Protein AF-A0A6L6D6G2-F1 (afdb_monomer_lite)

pLDDT: mean 91.74, std 9.88, range [41.84, 98.5]

Radius of gyration: 20.8 Å; chains: 1; bounding box: 43×26×60 Å

Structure (mmCIF, N/CA/C/O backbone):
data_AF-A0A6L6D6G2-F1
#
_entry.id   AF-A0A6L6D6G2-F1
#
loop_
_atom_site.group_PDB
_atom_site.id
_atom_site.type_symbol
_atom_site.label_atom_id
_atom_site.label_alt_id
_atom_site.label_comp_id
_atom_site.label_asym_id
_atom_site.label_entity_id
_atom_site.label_seq_id
_atom_site.pdbx_PDB_ins_code
_atom_site.Cartn_x
_atom_site.Cartn_y
_atom_site.Cartn_z
_atom_site.occupancy
_atom_site.B_iso_or_equiv
_atom_site.auth_seq_id
_atom_site.auth_comp_id
_atom_site.auth_asym_id
_atom_site.auth_atom_id
_atom_site.pdbx_PDB_model_num
ATOM 1 N N . MET A 1 1 ? -19.415 -6.721 -23.217 1.00 41.84 1 MET A N 1
ATOM 2 C CA . MET A 1 1 ? -17.948 -6.535 -23.176 1.00 41.84 1 MET A CA 1
ATOM 3 C C . MET A 1 1 ? -17.494 -6.980 -21.798 1.00 41.84 1 MET A C 1
ATOM 5 O O . MET A 1 1 ? -18.012 -6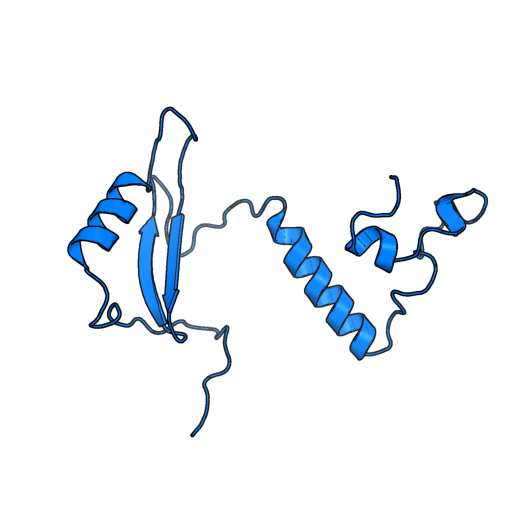.449 -20.826 1.00 41.84 1 MET A O 1
ATOM 9 N N . VAL A 1 2 ? -16.647 -8.005 -21.691 1.00 47.22 2 VAL A N 1
ATOM 10 C CA . VAL A 1 2 ? -16.097 -8.415 -20.391 1.00 47.22 2 VAL A CA 1
ATOM 11 C C . VAL A 1 2 ? -15.041 -7.378 -20.030 1.00 47.22 2 VAL A C 1
ATOM 13 O O . VAL A 1 2 ? -13.998 -7.320 -20.670 1.00 47.22 2 VAL A O 1
ATOM 16 N N . THR A 1 3 ? -15.328 -6.508 -19.066 1.00 52.53 3 THR A N 1
ATOM 17 C CA . THR A 1 3 ? -14.281 -5.704 -18.435 1.00 52.53 3 THR A CA 1
ATOM 18 C C . THR A 1 3 ? -13.440 -6.676 -17.622 1.00 52.53 3 THR A C 1
ATOM 20 O O . THR A 1 3 ? -13.933 -7.239 -16.640 1.00 52.53 3 THR A O 1
ATOM 23 N N . SER A 1 4 ? -12.209 -6.935 -18.049 1.00 62.31 4 SER A N 1
ATOM 24 C CA . SER A 1 4 ? -11.230 -7.633 -17.222 1.00 62.31 4 SER A CA 1
ATOM 25 C C . SER A 1 4 ? -11.193 -6.957 -15.847 1.00 62.31 4 SER A C 1
ATOM 27 O O . SER A 1 4 ? -11.073 -5.735 -15.747 1.00 62.31 4 SER A O 1
ATOM 29 N N . ARG A 1 5 ? -11.409 -7.737 -14.782 1.00 70.19 5 ARG A N 1
ATOM 30 C CA . ARG A 1 5 ? -11.314 -7.234 -13.409 1.00 70.19 5 ARG A CA 1
ATOM 31 C C . ARG A 1 5 ? -9.836 -7.085 -13.074 1.00 70.19 5 ARG A C 1
ATOM 33 O O . ARG A 1 5 ? -9.073 -8.024 -13.272 1.00 70.19 5 ARG A O 1
ATOM 40 N N . PHE A 1 6 ? -9.464 -5.915 -12.576 1.00 70.81 6 PHE A N 1
ATOM 41 C CA . PHE A 1 6 ? -8.118 -5.632 -12.095 1.00 70.81 6 PHE A CA 1
ATOM 42 C C . PHE A 1 6 ? -8.128 -5.501 -10.567 1.00 70.81 6 PHE A C 1
ATOM 44 O O . PHE A 1 6 ? -9.132 -5.039 -10.017 1.00 70.81 6 PHE A O 1
ATOM 51 N N . PRO A 1 7 ? -7.024 -5.854 -9.887 1.00 66.12 7 PRO A N 1
ATOM 52 C CA . PRO A 1 7 ? -5.840 -6.529 -10.432 1.00 66.12 7 PRO A CA 1
ATOM 53 C C . PRO A 1 7 ? -6.131 -7.994 -10.819 1.00 66.12 7 PRO A C 1
ATOM 55 O O . PRO A 1 7 ? -6.996 -8.637 -10.227 1.00 66.12 7 PRO A O 1
ATOM 58 N N . ALA A 1 8 ? -5.423 -8.508 -11.828 1.00 75.56 8 ALA A N 1
ATOM 59 C CA . ALA A 1 8 ? -5.483 -9.908 -12.261 1.00 75.56 8 ALA A CA 1
ATOM 60 C C . ALA A 1 8 ? -4.219 -10.667 -11.817 1.00 75.56 8 ALA A C 1
ATOM 62 O O . ALA A 1 8 ? -3.232 -10.052 -11.418 1.00 75.56 8 ALA A O 1
ATOM 63 N N . ALA A 1 9 ? -4.239 -12.003 -11.889 1.00 78.31 9 ALA A N 1
ATOM 64 C CA . ALA A 1 9 ? -3.085 -12.836 -11.524 1.00 78.31 9 ALA A CA 1
ATOM 65 C C . ALA A 1 9 ? -1.875 -12.628 -12.454 1.00 78.31 9 ALA A C 1
ATOM 67 O O . ALA A 1 9 ? -0.738 -12.856 -12.052 1.00 78.31 9 ALA A O 1
ATOM 68 N N . GLN A 1 10 ? -2.124 -12.193 -13.689 1.00 82.50 10 GLN A N 1
ATOM 69 C CA . GLN A 1 10 ? -1.112 -11.775 -14.649 1.00 82.50 10 GLN A CA 1
ATOM 70 C C . GLN A 1 10 ? -1.509 -10.419 -15.223 1.00 82.50 10 GLN A C 1
ATOM 72 O O . GLN A 1 10 ? -2.694 -10.155 -15.441 1.00 82.50 10 GLN A O 1
ATOM 77 N N . TRP A 1 11 ? -0.515 -9.578 -15.485 1.00 86.56 11 TRP A N 1
ATOM 78 C CA . TRP A 1 11 ? -0.713 -8.292 -16.139 1.00 86.56 11 TRP A CA 1
ATOM 79 C C . TRP A 1 11 ? -0.373 -8.398 -17.621 1.00 86.56 11 TRP A C 1
ATOM 81 O O . TRP A 1 11 ? 0.636 -8.990 -17.997 1.00 86.56 11 TRP A O 1
ATOM 91 N N . GLU A 1 12 ? -1.219 -7.820 -18.469 1.00 90.50 12 GLU A N 1
ATOM 92 C CA . GLU A 1 12 ? -0.905 -7.672 -19.888 1.00 90.50 12 GLU A CA 1
ATOM 93 C C . GLU A 1 12 ? 0.022 -6.474 -20.098 1.00 90.50 12 GLU A C 1
ATOM 95 O O . GLU A 1 12 ? -0.219 -5.395 -19.549 1.00 90.50 12 GLU A O 1
ATOM 100 N N . MET A 1 13 ? 1.026 -6.632 -20.960 1.00 92.19 13 MET A N 1
ATOM 101 C CA . MET A 1 13 ? 1.800 -5.500 -21.465 1.00 92.19 13 MET A CA 1
ATOM 102 C C . MET A 1 13 ? 0.992 -4.738 -22.521 1.00 92.19 13 MET A C 1
ATOM 104 O O . MET A 1 13 ? 0.226 -5.318 -23.300 1.00 92.19 13 MET A O 1
ATOM 108 N N . GLY A 1 14 ? 1.165 -3.424 -22.568 1.00 92.81 14 GLY A N 1
ATOM 109 C CA . GLY A 1 14 ? 0.546 -2.556 -23.560 1.00 92.81 14 GLY A CA 1
ATOM 110 C C . GLY A 1 14 ? 1.481 -1.430 -23.987 1.00 92.81 14 GLY A C 1
ATOM 111 O O . GLY A 1 14 ? 2.435 -1.122 -23.280 1.00 92.81 14 GLY A O 1
ATOM 112 N N . PRO A 1 15 ? 1.224 -0.800 -25.143 1.00 93.31 15 PRO A N 1
ATOM 113 C CA . PRO A 1 15 ? 1.956 0.397 -25.521 1.00 93.31 15 PRO A CA 1
ATOM 114 C C . PRO A 1 15 ? 1.556 1.572 -24.620 1.00 93.31 15 PRO A C 1
ATOM 116 O O . PRO A 1 15 ? 0.450 1.603 -24.067 1.00 93.31 15 PRO A O 1
ATOM 119 N N . LEU A 1 16 ? 2.424 2.582 -24.548 1.00 92.00 16 LEU A N 1
ATOM 120 C CA . LEU A 1 16 ? 2.027 3.909 -24.080 1.00 92.00 16 LEU A CA 1
ATOM 121 C C . LEU A 1 16 ? 0.844 4.439 -24.914 1.00 92.00 16 LEU A C 1
ATOM 123 O O . LEU A 1 16 ? 0.615 4.017 -26.052 1.00 92.00 16 LEU A O 1
ATOM 127 N N . GLY A 1 17 ? 0.061 5.351 -24.329 1.00 88.31 17 GLY A N 1
ATOM 128 C CA . GLY A 1 17 ? -1.002 6.040 -25.065 1.00 88.31 17 GLY A CA 1
ATOM 129 C C . GLY A 1 17 ? -0.422 6.788 -26.266 1.00 88.31 17 GLY A C 1
ATOM 130 O O . GLY A 1 17 ? 0.677 7.322 -26.177 1.00 88.31 17 GLY A O 1
ATOM 131 N N . GLY A 1 18 ? -1.137 6.828 -27.394 1.00 88.94 18 GLY A N 1
ATOM 132 C CA . GLY A 1 18 ? -0.643 7.502 -28.607 1.00 88.94 18 GLY A CA 1
ATOM 133 C C . GLY A 1 18 ? -0.476 9.022 -28.465 1.00 88.94 18 GLY A C 1
ATOM 134 O O . GLY A 1 18 ? 0.125 9.655 -29.322 1.00 88.94 18 GLY A O 1
ATOM 135 N N . ASP A 1 19 ? -1.021 9.595 -27.395 1.00 91.81 19 ASP A N 1
ATOM 136 C CA . ASP A 1 19 ? -0.895 10.982 -26.950 1.00 91.81 19 ASP A CA 1
ATOM 137 C C . ASP A 1 19 ? 0.257 11.206 -25.953 1.00 91.81 19 ASP A C 1
ATOM 139 O O . ASP A 1 19 ? 0.498 12.337 -25.535 1.00 91.81 19 ASP A O 1
ATOM 143 N N . VAL A 1 20 ? 0.967 10.143 -25.567 1.00 94.00 20 VAL A N 1
ATOM 144 C CA . VAL A 1 20 ? 2.090 10.186 -24.630 1.00 94.00 20 VAL A CA 1
ATOM 145 C C . VAL A 1 20 ? 3.401 10.169 -25.407 1.00 94.00 20 VAL A C 1
ATOM 147 O O . VAL A 1 20 ? 3.650 9.268 -26.207 1.00 94.00 20 VAL A O 1
ATOM 150 N N . ASP A 1 21 ? 4.265 11.142 -25.130 1.00 94.00 21 ASP A N 1
ATOM 151 C CA . ASP A 1 21 ? 5.627 11.158 -25.653 1.00 94.00 21 ASP A CA 1
ATOM 152 C C . ASP A 1 21 ? 6.464 10.065 -24.970 1.00 94.00 21 ASP A C 1
ATOM 154 O O . ASP A 1 21 ? 6.785 10.135 -23.779 1.00 94.00 21 ASP A O 1
ATOM 158 N N . ALA A 1 22 ? 6.782 9.020 -25.733 1.00 91.62 22 ALA A N 1
ATOM 159 C CA . ALA A 1 22 ? 7.520 7.873 -25.231 1.00 91.62 22 ALA A CA 1
ATOM 160 C C . ALA A 1 22 ? 8.968 8.215 -24.862 1.00 91.62 22 ALA A C 1
ATOM 162 O O . ALA A 1 22 ? 9.483 7.637 -23.906 1.00 91.62 22 ALA A O 1
ATOM 163 N N . GLU A 1 23 ? 9.609 9.145 -25.575 1.00 93.38 23 GLU A N 1
ATOM 164 C CA . GLU A 1 23 ? 10.994 9.534 -25.297 1.00 93.38 23 GLU A CA 1
ATOM 165 C C . GLU A 1 23 ? 11.074 10.276 -23.966 1.00 93.38 23 GLU A C 1
ATOM 167 O O . GLU A 1 23 ? 11.924 9.960 -23.136 1.00 93.38 23 GLU A O 1
ATOM 172 N N . VAL A 1 24 ? 10.128 11.185 -23.711 1.00 94.81 24 VAL A N 1
ATOM 173 C CA . VAL A 1 24 ? 10.041 11.902 -22.431 1.00 94.81 24 VAL A CA 1
ATOM 174 C C . VAL A 1 24 ? 9.797 10.938 -21.271 1.00 94.81 24 VAL A C 1
ATOM 176 O O . VAL A 1 24 ? 10.475 11.025 -20.247 1.00 94.81 24 VAL A O 1
ATOM 179 N N . VAL A 1 25 ? 8.860 9.994 -21.415 1.00 93.00 25 VAL A N 1
ATOM 180 C CA . VAL A 1 25 ? 8.576 9.008 -20.358 1.00 93.00 25 VAL A CA 1
ATOM 181 C C . VAL A 1 25 ? 9.787 8.120 -20.087 1.00 93.00 25 VAL A C 1
ATOM 183 O O . VAL A 1 25 ? 10.139 7.908 -18.929 1.00 93.00 25 VAL A O 1
ATOM 186 N N . GLN A 1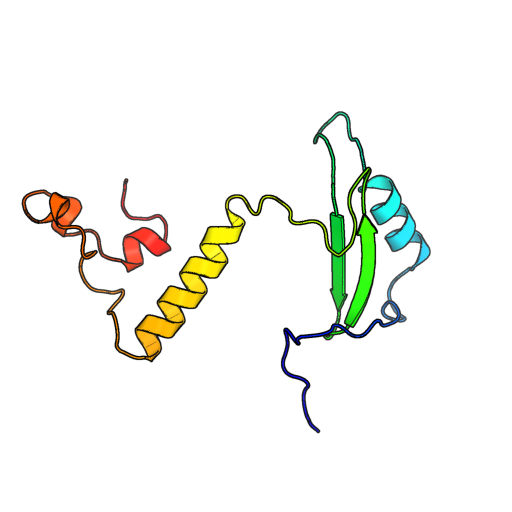 26 ? 10.442 7.613 -21.133 1.00 91.06 26 GLN A N 1
ATOM 187 C CA . GLN A 1 26 ? 11.628 6.769 -20.983 1.00 91.06 26 GLN A CA 1
ATOM 188 C C . GLN A 1 26 ? 12.789 7.532 -20.345 1.00 91.06 26 GLN A C 1
ATOM 190 O O . GLN A 1 26 ? 13.421 7.002 -19.433 1.00 91.06 26 GLN A O 1
ATOM 195 N N . ALA A 1 27 ? 13.032 8.777 -20.767 1.00 93.94 27 ALA A N 1
ATOM 196 C CA . ALA A 1 27 ? 14.054 9.632 -20.176 1.00 93.94 27 ALA A CA 1
ATOM 197 C C . ALA A 1 27 ? 13.783 9.880 -18.687 1.00 93.94 27 ALA A C 1
ATOM 199 O O . ALA A 1 27 ? 14.689 9.724 -17.875 1.00 93.94 27 ALA A O 1
ATOM 200 N N . GLN A 1 28 ? 12.535 10.176 -18.308 1.00 93.81 28 GLN A N 1
ATOM 201 C CA . GLN A 1 28 ? 12.184 10.390 -16.905 1.00 93.81 28 GLN A CA 1
ATOM 202 C C . GLN A 1 28 ? 12.327 9.115 -16.068 1.00 93.81 28 GLN A C 1
ATOM 204 O O . GLN A 1 28 ? 12.799 9.176 -14.937 1.00 93.81 28 GLN A O 1
ATOM 209 N N . ILE A 1 29 ? 11.932 7.952 -16.597 1.00 93.88 29 ILE A N 1
ATOM 210 C CA . ILE A 1 29 ? 12.113 6.670 -15.900 1.00 93.88 29 ILE A CA 1
ATOM 211 C C . ILE A 1 29 ? 13.601 6.387 -15.687 1.00 93.88 29 ILE A C 1
ATOM 213 O O . ILE A 1 29 ? 13.989 6.033 -14.575 1.00 93.88 29 ILE A O 1
ATOM 217 N N . ALA A 1 30 ? 14.424 6.578 -16.721 1.00 91.44 30 ALA A N 1
ATOM 218 C CA . ALA A 1 30 ? 15.869 6.391 -16.639 1.00 91.44 30 ALA A CA 1
ATOM 219 C C . ALA A 1 30 ? 16.519 7.347 -15.627 1.00 91.44 30 ALA A C 1
ATOM 221 O O . ALA A 1 30 ? 17.388 6.925 -14.876 1.00 91.44 30 ALA A O 1
ATOM 222 N N . ASP A 1 31 ? 16.057 8.598 -15.571 1.00 91.81 31 ASP A N 1
ATOM 223 C CA . ASP A 1 31 ? 16.501 9.597 -14.595 1.00 91.81 31 ASP A CA 1
ATOM 224 C C . ASP A 1 31 ? 16.004 9.307 -13.172 1.00 91.81 31 ASP A C 1
ATOM 226 O O . ASP A 1 31 ? 16.581 9.793 -12.219 1.00 91.81 31 ASP A O 1
ATOM 230 N N . THR A 1 32 ? 14.945 8.511 -12.988 1.00 91.81 32 THR A N 1
ATOM 231 C CA . THR A 1 32 ? 14.372 8.249 -11.654 1.00 91.81 32 THR A CA 1
ATOM 232 C C . THR A 1 32 ? 14.870 6.939 -11.042 1.00 91.81 32 THR A C 1
ATOM 234 O O . THR A 1 32 ? 14.943 6.819 -9.819 1.00 91.81 32 THR A O 1
ATOM 237 N N . ILE A 1 33 ? 15.177 5.925 -11.854 1.00 94.62 33 ILE A N 1
ATOM 238 C CA . ILE A 1 33 ? 15.557 4.590 -11.371 1.00 94.62 33 ILE A CA 1
ATOM 239 C C . ILE A 1 33 ? 17.017 4.558 -10.883 1.00 94.62 33 ILE A C 1
ATOM 241 O O . ILE A 1 33 ? 17.876 5.222 -11.454 1.00 94.62 33 ILE A O 1
ATOM 245 N N . GLY A 1 34 ? 17.321 3.769 -9.847 1.00 89.50 34 GLY A N 1
ATOM 246 C CA . GLY A 1 34 ? 18.686 3.628 -9.324 1.00 89.50 34 GLY A CA 1
ATOM 247 C C . GLY A 1 34 ? 19.048 4.632 -8.225 1.00 89.50 34 GLY A C 1
ATOM 248 O O . GLY A 1 34 ? 18.176 5.084 -7.489 1.00 89.50 34 GLY A O 1
ATOM 249 N N . GLU A 1 35 ? 20.345 4.895 -8.065 1.00 87.56 35 GLU A N 1
ATOM 250 C CA . GLU A 1 35 ? 20.918 5.719 -6.989 1.00 87.56 35 GLU A CA 1
ATOM 251 C C . GLU A 1 35 ? 20.765 7.222 -7.246 1.00 87.56 35 GLU A C 1
ATOM 253 O O . GLU A 1 35 ? 21.149 7.717 -8.305 1.00 87.56 35 GLU A O 1
ATOM 258 N N . HIS A 1 36 ? 20.283 7.951 -6.236 1.00 86.88 36 HIS A N 1
ATOM 259 C CA . HIS A 1 36 ? 20.113 9.404 -6.252 1.00 86.88 36 HIS A CA 1
ATOM 260 C C . HIS A 1 36 ? 20.675 10.038 -4.985 1.00 86.88 36 HIS A C 1
ATOM 262 O O . HIS A 1 36 ? 20.296 9.660 -3.878 1.00 86.88 36 HIS A O 1
ATOM 268 N N . GLU A 1 37 ? 21.507 11.0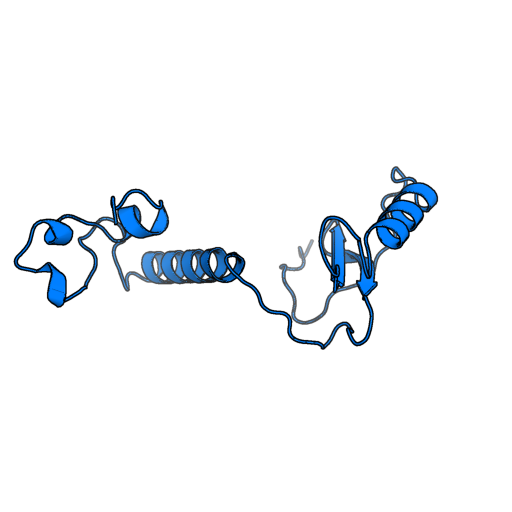76 -5.130 1.00 80.19 37 GLU A N 1
ATOM 269 C CA . GLU A 1 37 ? 22.116 11.773 -3.981 1.00 80.19 37 GLU A CA 1
ATOM 270 C C . GLU A 1 37 ? 21.074 12.343 -3.003 1.00 80.19 37 GLU A C 1
ATOM 272 O O . GLU A 1 37 ? 21.331 12.449 -1.806 1.00 80.19 37 GLU A O 1
ATOM 277 N N . ALA A 1 38 ? 19.893 12.716 -3.506 1.00 76.19 38 ALA A N 1
ATOM 278 C CA . ALA A 1 38 ? 18.845 13.357 -2.719 1.00 76.19 38 ALA A CA 1
ATOM 279 C C . ALA A 1 38 ? 17.826 12.385 -2.093 1.00 76.19 38 ALA A C 1
ATOM 281 O O . ALA A 1 38 ? 17.123 12.786 -1.164 1.00 76.19 38 ALA A O 1
ATOM 282 N N . THR A 1 39 ? 17.687 11.154 -2.604 1.00 68.12 39 THR A N 1
ATOM 283 C CA . THR A 1 39 ? 16.547 10.270 -2.274 1.00 68.12 39 THR A CA 1
ATOM 284 C C . THR A 1 39 ? 16.911 8.793 -2.074 1.00 68.12 39 THR A C 1
ATOM 286 O O . THR A 1 39 ? 16.008 7.957 -2.063 1.00 68.12 39 THR A O 1
ATOM 289 N N . ASP A 1 40 ? 18.195 8.462 -1.882 1.00 83.94 40 ASP A N 1
ATOM 290 C CA . ASP A 1 40 ? 18.715 7.083 -1.869 1.00 83.94 40 ASP A CA 1
ATOM 291 C C . ASP A 1 40 ? 18.380 6.339 -3.185 1.00 83.94 40 ASP A C 1
ATOM 293 O O . ASP A 1 40 ? 18.493 6.912 -4.267 1.00 83.94 40 ASP A O 1
ATOM 297 N N . ILE A 1 41 ? 18.015 5.051 -3.132 1.00 91.00 41 ILE A N 1
ATOM 298 C CA . ILE A 1 41 ? 17.812 4.189 -4.306 1.00 91.00 41 ILE A CA 1
ATOM 299 C C . ILE A 1 41 ? 16.328 4.022 -4.635 1.00 91.00 41 ILE A C 1
ATOM 301 O O . ILE A 1 41 ? 15.558 3.465 -3.844 1.00 91.00 41 ILE A O 1
ATOM 305 N N . THR A 1 42 ? 15.947 4.359 -5.865 1.00 93.12 42 THR A N 1
ATOM 306 C CA . THR A 1 42 ? 14.682 3.911 -6.456 1.00 93.12 42 THR A CA 1
ATOM 307 C C . THR A 1 42 ? 14.843 2.479 -6.969 1.00 93.12 42 THR A C 1
ATOM 309 O O . THR A 1 42 ? 15.503 2.236 -7.980 1.00 93.12 42 THR A O 1
ATOM 312 N N . GLN A 1 43 ? 14.222 1.519 -6.278 1.00 94.88 43 GLN A N 1
ATOM 313 C CA . GLN A 1 43 ? 14.349 0.084 -6.584 1.00 94.88 43 GLN A CA 1
ATOM 314 C C . GLN A 1 43 ? 13.454 -0.380 -7.741 1.00 94.88 43 GLN A C 1
ATOM 316 O O . GLN A 1 43 ? 13.849 -1.255 -8.504 1.00 94.88 43 GLN A O 1
ATOM 321 N N . ALA A 1 44 ? 12.255 0.188 -7.901 1.00 95.44 44 ALA A N 1
ATOM 322 C CA . ALA A 1 44 ? 11.338 -0.210 -8.967 1.00 95.44 44 ALA A CA 1
ATOM 323 C C . ALA A 1 44 ? 10.355 0.905 -9.335 1.00 95.44 44 ALA A C 1
ATOM 325 O O . ALA A 1 44 ? 9.893 1.655 -8.474 1.00 95.44 44 ALA A O 1
ATOM 326 N N . ILE A 1 45 ? 9.983 0.953 -10.612 1.00 95.50 45 ILE A N 1
ATOM 327 C CA . ILE A 1 45 ? 8.900 1.772 -11.157 1.00 95.50 45 ILE A CA 1
ATOM 328 C C . ILE A 1 45 ? 8.003 0.860 -11.990 1.00 95.50 45 ILE A C 1
ATOM 330 O O . ILE A 1 45 ? 8.489 0.116 -12.837 1.00 95.50 45 ILE A O 1
ATOM 334 N N . LEU A 1 46 ? 6.690 0.948 -11.776 1.00 94.12 46 LEU A N 1
ATOM 335 C CA . LEU A 1 46 ? 5.680 0.244 -12.562 1.00 94.12 46 LEU A CA 1
ATOM 336 C C . LEU A 1 46 ? 4.553 1.211 -12.925 1.00 94.12 46 LEU A C 1
ATOM 338 O O . LEU A 1 46 ? 3.919 1.792 -12.044 1.00 94.12 46 LEU A O 1
ATOM 342 N N . VAL A 1 47 ? 4.279 1.360 -14.219 1.00 93.44 47 VAL A N 1
ATOM 343 C CA . VAL A 1 47 ? 3.212 2.223 -14.733 1.00 93.44 47 VAL A CA 1
ATOM 344 C C . VAL A 1 47 ? 2.135 1.360 -15.373 1.00 93.44 47 VAL A C 1
ATOM 346 O O . VAL A 1 47 ? 2.365 0.689 -16.381 1.00 93.44 47 VAL A O 1
ATOM 349 N N . VAL A 1 48 ? 0.930 1.417 -14.807 1.00 92.06 48 VAL A N 1
ATOM 350 C CA . VAL A 1 48 ? -0.251 0.732 -15.339 1.00 92.06 48 VAL A CA 1
ATOM 351 C C . VAL A 1 48 ? -1.228 1.760 -15.895 1.00 92.06 48 VAL A C 1
ATOM 353 O O . VAL A 1 48 ? -1.691 2.642 -15.175 1.00 92.06 48 VAL A O 1
ATOM 356 N N . HIS A 1 49 ? -1.607 1.612 -17.161 1.00 90.44 49 HIS A N 1
ATOM 357 C CA . HIS A 1 49 ? -2.608 2.453 -17.806 1.00 90.44 49 HIS A CA 1
ATOM 358 C C . HIS A 1 49 ? -3.675 1.589 -18.480 1.00 90.44 49 HIS A C 1
ATOM 360 O O . HIS A 1 49 ? -3.376 0.685 -19.257 1.00 90.44 49 HIS A O 1
ATOM 366 N N . ARG A 1 50 ? -4.950 1.851 -18.152 1.00 88.88 50 ARG A N 1
ATOM 367 C CA . ARG A 1 50 ? -6.115 1.089 -18.652 1.00 88.88 50 ARG A CA 1
ATOM 368 C C . ARG A 1 50 ? -5.966 -0.430 -18.477 1.00 88.88 50 ARG A C 1
ATOM 370 O O . ARG A 1 50 ? -6.372 -1.205 -19.338 1.00 88.88 50 ARG A O 1
ATOM 377 N N . GLY A 1 51 ? -5.388 -0.838 -17.347 1.00 89.25 51 GLY A N 1
ATOM 378 C CA . GLY A 1 51 ? -5.220 -2.245 -16.992 1.00 89.25 51 GLY A CA 1
ATOM 379 C C . GLY A 1 51 ? -4.044 -2.955 -17.663 1.00 89.25 51 GLY A C 1
ATOM 380 O O . GLY A 1 51 ? -3.911 -4.165 -17.515 1.00 89.25 51 GLY A O 1
ATOM 381 N N . LYS A 1 52 ? -3.191 -2.223 -18.384 1.00 90.44 52 LYS A N 1
ATOM 382 C CA . LYS A 1 52 ? -1.977 -2.764 -18.994 1.00 90.44 52 LYS A CA 1
ATOM 383 C C . LYS A 1 52 ? -0.745 -2.129 -18.386 1.00 90.44 52 LYS A C 1
ATOM 385 O O . LYS A 1 52 ? -0.752 -0.928 -18.119 1.00 90.44 52 LYS A O 1
ATOM 390 N N . VAL A 1 53 ? 0.301 -2.919 -18.195 1.00 93.19 53 VAL A N 1
ATOM 391 C CA . VAL A 1 53 ? 1.626 -2.395 -17.870 1.00 93.19 53 VAL A CA 1
ATOM 392 C C . VAL A 1 53 ? 2.175 -1.748 -19.133 1.00 93.19 53 VAL A C 1
ATOM 394 O O . VAL A 1 53 ? 2.294 -2.401 -20.169 1.00 93.19 53 VAL A O 1
ATOM 397 N N . VAL A 1 54 ? 2.437 -0.446 -19.064 1.00 94.12 54 VAL A N 1
ATOM 398 C CA . VAL A 1 54 ? 2.913 0.349 -20.209 1.00 94.12 54 VAL A CA 1
ATOM 399 C C . VAL A 1 54 ? 4.375 0.758 -20.082 1.00 94.12 54 VAL A C 1
ATOM 401 O O . VAL A 1 54 ? 4.993 1.122 -21.078 1.00 94.12 54 VAL A O 1
ATOM 404 N N . ALA A 1 55 ? 4.926 0.682 -18.870 1.00 94.31 55 ALA A N 1
ATOM 405 C CA . ALA A 1 55 ? 6.345 0.833 -18.598 1.00 94.31 55 ALA A CA 1
ATOM 406 C C . ALA A 1 55 ? 6.689 0.185 -17.252 1.00 94.31 55 ALA A C 1
ATOM 408 O O . ALA A 1 55 ? 5.903 0.260 -16.303 1.00 94.31 55 ALA A O 1
ATOM 409 N N . GLU A 1 56 ? 7.874 -0.405 -17.167 1.00 95.12 56 GLU A N 1
ATOM 410 C CA . GLU A 1 56 ? 8.472 -0.882 -15.925 1.00 95.12 56 GLU A CA 1
ATOM 411 C C . GLU A 1 56 ? 9.992 -0.713 -15.985 1.00 95.12 56 GLU A C 1
ATOM 413 O O . GLU A 1 56 ? 10.587 -0.784 -17.061 1.00 95.12 56 GLU A O 1
ATOM 418 N N . ALA A 1 57 ? 10.610 -0.445 -14.840 1.00 95.75 57 ALA A N 1
ATOM 419 C CA . ALA A 1 57 ? 12.056 -0.361 -14.694 1.00 95.75 57 ALA A CA 1
ATOM 420 C C . ALA A 1 57 ? 12.455 -0.770 -13.279 1.00 95.75 57 ALA A C 1
ATOM 422 O O . ALA A 1 57 ? 11.728 -0.502 -12.320 1.00 95.75 57 ALA A O 1
ATOM 423 N N . TYR A 1 58 ? 13.624 -1.388 -13.157 1.00 95.88 58 TYR A N 1
ATOM 424 C CA . TYR A 1 58 ? 14.137 -1.909 -11.898 1.00 95.88 58 TYR A CA 1
ATOM 425 C C . TYR A 1 58 ? 15.570 -1.426 -11.685 1.00 95.88 58 TYR A C 1
ATOM 427 O O . TYR A 1 58 ? 16.348 -1.330 -12.635 1.00 95.88 58 TYR A O 1
ATOM 435 N N . GLY A 1 59 ? 15.881 -1.066 -10.444 1.00 93.81 59 GLY A N 1
ATOM 436 C CA . GLY A 1 59 ? 17.208 -0.641 -10.023 1.00 93.81 59 GLY A CA 1
ATOM 437 C C . GLY A 1 59 ? 18.154 -1.829 -9.815 1.00 93.81 59 GLY A C 1
ATOM 438 O O . GLY A 1 59 ? 17.800 -2.973 -10.115 1.00 93.81 59 GLY A O 1
ATOM 439 N N . PRO A 1 60 ? 19.361 -1.574 -9.282 1.00 91.25 60 PRO A N 1
ATOM 440 C CA . PRO A 1 60 ? 20.327 -2.623 -8.972 1.00 91.25 60 PRO A CA 1
ATOM 441 C C . PRO A 1 60 ? 19.719 -3.737 -8.109 1.00 91.25 60 PRO A C 1
ATOM 443 O O . PRO A 1 60 ? 18.937 -3.469 -7.195 1.00 91.25 60 PRO A O 1
ATOM 446 N N . ASP A 1 61 ? 20.071 -4.984 -8.428 1.00 91.56 61 ASP A N 1
ATOM 447 C CA . ASP A 1 61 ? 19.669 -6.200 -7.703 1.00 91.56 61 ASP A CA 1
ATOM 448 C C . ASP A 1 61 ? 18.151 -6.379 -7.487 1.00 91.56 61 ASP A C 1
ATOM 450 O O . ASP A 1 61 ? 17.729 -7.154 -6.630 1.00 91.56 61 ASP A O 1
ATOM 454 N N . THR A 1 62 ? 17.323 -5.682 -8.271 1.00 96.00 62 THR A N 1
ATOM 455 C CA . THR A 1 62 ? 15.861 -5.735 -8.193 1.00 96.00 62 THR A CA 1
ATOM 456 C C . THR A 1 62 ? 15.285 -6.212 -9.520 1.00 96.00 62 THR A C 1
ATOM 458 O O . THR A 1 62 ? 15.709 -5.787 -10.592 1.00 96.00 62 THR A O 1
ATOM 461 N N . ASP A 1 63 ? 14.280 -7.076 -9.453 1.00 95.50 63 ASP A N 1
ATOM 462 C CA . ASP A 1 63 ? 13.484 -7.503 -10.600 1.00 95.50 63 ASP A CA 1
ATOM 463 C C . ASP A 1 63 ? 11.985 -7.551 -10.258 1.00 95.50 63 ASP A C 1
ATOM 465 O O . ASP A 1 63 ? 11.563 -7.252 -9.137 1.00 95.50 63 ASP A O 1
ATOM 469 N N . ALA A 1 64 ? 11.162 -7.961 -11.225 1.00 92.94 64 ALA A N 1
ATOM 470 C CA . ALA A 1 64 ? 9.711 -8.062 -11.071 1.00 92.94 64 ALA A CA 1
ATOM 471 C C . ALA A 1 64 ? 9.250 -9.015 -9.947 1.00 92.94 64 ALA A C 1
ATOM 473 O O . ALA A 1 64 ? 8.114 -8.909 -9.483 1.00 92.94 64 ALA A O 1
ATOM 474 N N . ALA A 1 65 ? 10.095 -9.962 -9.527 1.00 92.69 65 ALA A N 1
ATOM 475 C CA . ALA A 1 65 ? 9.791 -10.948 -8.493 1.00 92.69 65 ALA A CA 1
ATOM 476 C C . ALA A 1 65 ? 10.346 -10.556 -7.112 1.00 92.69 65 ALA A C 1
ATOM 478 O O . ALA A 1 65 ? 10.037 -11.215 -6.115 1.00 92.69 65 ALA A O 1
ATOM 479 N N . THR A 1 66 ? 11.152 -9.497 -7.040 1.00 95.62 66 THR A N 1
ATOM 480 C CA . THR A 1 66 ? 11.833 -9.075 -5.819 1.00 95.62 66 THR A CA 1
ATOM 481 C C . THR A 1 66 ? 10.839 -8.434 -4.839 1.00 95.62 66 THR A C 1
ATOM 483 O O . THR A 1 66 ? 10.201 -7.431 -5.167 1.00 95.62 66 THR A O 1
ATOM 486 N N . PRO A 1 67 ? 10.676 -8.971 -3.614 1.00 94.56 67 PRO A N 1
ATOM 487 C CA . PRO A 1 67 ? 9.813 -8.360 -2.612 1.00 94.56 67 PRO A CA 1
ATOM 488 C C . PRO A 1 67 ? 10.445 -7.076 -2.061 1.00 94.56 67 PRO A C 1
ATOM 490 O O . PRO A 1 67 ? 11.563 -7.091 -1.552 1.00 94.56 67 PRO A O 1
ATOM 493 N N . LEU A 1 68 ? 9.692 -5.976 -2.100 1.00 93.69 68 LEU A N 1
ATOM 494 C CA . LEU A 1 68 ? 10.112 -4.676 -1.573 1.00 93.69 68 LEU A CA 1
ATOM 495 C C . LEU A 1 68 ? 9.406 -4.348 -0.252 1.00 93.69 68 LEU A C 1
ATOM 497 O O . LEU A 1 68 ? 8.266 -4.756 -0.008 1.00 93.69 68 LEU A O 1
ATOM 501 N N . ILE A 1 69 ? 10.067 -3.564 0.602 1.00 92.62 69 ILE A N 1
ATOM 502 C CA . ILE A 1 69 ? 9.475 -3.082 1.856 1.00 92.62 69 ILE A CA 1
ATOM 503 C C . ILE A 1 69 ? 8.347 -2.100 1.520 1.00 92.62 69 ILE A C 1
ATOM 505 O O . ILE A 1 69 ? 8.574 -1.035 0.956 1.00 92.62 69 ILE A O 1
ATOM 509 N N . SER A 1 70 ? 7.117 -2.435 1.907 1.00 93.69 70 SER A N 1
ATOM 510 C CA . SER A 1 70 ? 5.929 -1.637 1.574 1.00 93.69 70 SER A CA 1
ATOM 511 C C . SER A 1 70 ? 5.795 -0.340 2.377 1.00 93.69 70 SER A C 1
ATOM 513 O O . SER A 1 70 ? 5.000 0.528 2.019 1.00 93.69 70 SER A O 1
ATOM 515 N N . TRP A 1 71 ? 6.488 -0.228 3.515 1.00 94.31 71 TRP A N 1
ATOM 516 C CA . TRP A 1 71 ? 6.337 0.883 4.461 1.00 94.31 71 TRP A CA 1
ATOM 517 C C . TRP A 1 71 ? 4.856 1.172 4.773 1.00 94.31 71 TRP A C 1
ATOM 519 O O . TRP A 1 71 ? 4.051 0.256 4.971 1.00 94.31 71 TRP A O 1
ATOM 529 N N . SER A 1 72 ? 4.462 2.447 4.805 1.00 95.88 72 SER A N 1
ATOM 530 C CA . SER A 1 72 ? 3.086 2.868 5.078 1.00 95.88 72 SER A CA 1
ATOM 531 C C . SER A 1 72 ? 2.069 2.441 4.020 1.00 95.88 72 SER A C 1
ATOM 5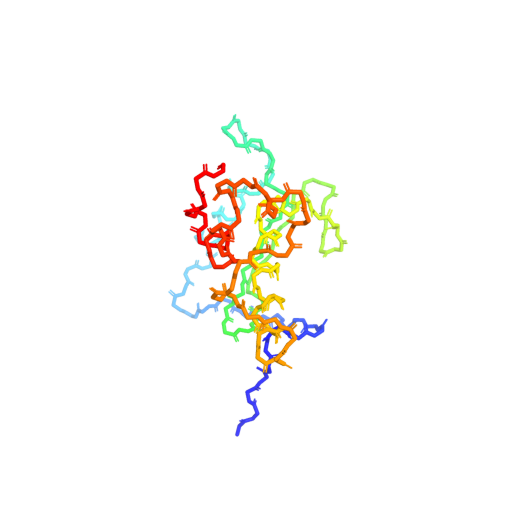33 O O . SER A 1 72 ? 0.878 2.491 4.318 1.00 95.88 72 SER A O 1
ATOM 535 N N . MET A 1 73 ? 2.486 1.954 2.847 1.00 96.06 73 MET A N 1
ATOM 536 C CA . MET A 1 73 ? 1.565 1.419 1.837 1.00 96.06 73 MET A CA 1
ATOM 537 C C . MET A 1 73 ? 0.757 0.224 2.376 1.00 96.06 73 MET A C 1
ATOM 539 O O . MET A 1 73 ? -0.399 0.036 1.997 1.00 96.06 73 MET A O 1
ATOM 543 N N . ALA A 1 74 ? 1.304 -0.515 3.353 1.00 95.88 74 ALA A N 1
ATOM 544 C CA . ALA A 1 74 ? 0.592 -1.583 4.058 1.00 95.88 74 ALA A CA 1
ATOM 545 C C . ALA A 1 74 ? -0.715 -1.107 4.723 1.00 95.88 74 ALA A C 1
ATOM 547 O O . ALA A 1 74 ? -1.671 -1.874 4.812 1.00 95.88 74 ALA A O 1
ATOM 548 N N . LYS A 1 75 ? -0.801 0.166 5.142 1.00 96.81 75 LYS A N 1
ATOM 549 C CA . LYS A 1 75 ? -2.016 0.727 5.755 1.00 96.81 75 LYS A CA 1
ATOM 550 C C . LYS A 1 75 ? -3.199 0.696 4.791 1.00 96.81 75 LYS A C 1
ATOM 552 O O . LYS A 1 75 ? -4.298 0.353 5.205 1.00 96.81 75 LYS A O 1
ATOM 557 N N . SER A 1 76 ? -2.980 1.001 3.511 1.00 97.06 76 SER A N 1
ATOM 558 C CA . SER A 1 76 ? -4.034 0.961 2.489 1.00 97.06 76 SER A CA 1
ATOM 559 C C . SER A 1 76 ? -4.593 -0.450 2.301 1.00 97.06 76 SER A C 1
ATOM 561 O O . SER A 1 76 ? -5.803 -0.618 2.174 1.00 97.06 76 SER A O 1
ATOM 563 N N . VAL A 1 77 ? -3.730 -1.471 2.351 1.00 96.25 77 VAL A N 1
ATOM 564 C CA . VAL A 1 77 ? -4.155 -2.878 2.298 1.00 96.25 77 VAL A CA 1
ATOM 565 C C . VAL A 1 77 ? -4.978 -3.235 3.538 1.00 96.25 77 VAL A C 1
ATOM 567 O O . VAL A 1 77 ? -6.069 -3.787 3.407 1.00 96.25 77 VAL A O 1
ATOM 570 N N . THR A 1 78 ? -4.521 -2.850 4.734 1.00 96.88 78 THR A N 1
ATOM 571 C CA . THR A 1 78 ? -5.286 -3.033 5.977 1.00 96.88 78 THR A CA 1
ATOM 572 C C . THR A 1 78 ? -6.645 -2.331 5.919 1.00 96.88 78 THR A C 1
ATOM 574 O O . THR A 1 78 ? -7.650 -2.936 6.283 1.00 96.88 78 THR A O 1
ATOM 577 N N . HIS A 1 79 ? -6.717 -1.097 5.409 1.00 97.88 79 HIS A N 1
ATOM 578 C CA . HIS A 1 79 ? -7.980 -0.373 5.224 1.00 97.88 79 HIS A CA 1
ATOM 579 C C . HIS A 1 79 ? -8.947 -1.116 4.302 1.00 97.88 79 HIS A C 1
ATOM 581 O O . HIS A 1 79 ? -10.125 -1.246 4.635 1.00 97.88 79 HIS A O 1
ATOM 587 N N . ALA A 1 80 ? -8.459 -1.643 3.176 1.00 97.38 80 ALA A N 1
ATOM 588 C CA . ALA A 1 80 ? -9.283 -2.427 2.262 1.00 97.38 80 ALA A CA 1
ATOM 589 C C . ALA A 1 80 ? -9.839 -3.692 2.941 1.00 97.38 80 ALA A C 1
ATOM 591 O O . ALA A 1 80 ? -11.030 -3.975 2.823 1.00 97.38 80 ALA A O 1
ATOM 592 N N . LEU A 1 81 ? -9.011 -4.411 3.707 1.00 98.00 81 LEU A N 1
ATOM 593 C CA . LEU A 1 81 ? -9.437 -5.598 4.458 1.00 98.00 81 LEU A CA 1
ATOM 594 C C . LEU A 1 81 ? -10.469 -5.267 5.545 1.00 98.00 81 LEU A C 1
ATOM 596 O O . LEU A 1 81 ? -11.439 -6.003 5.706 1.00 98.00 81 LEU A O 1
ATOM 600 N N . VAL A 1 82 ? -10.307 -4.146 6.254 1.00 98.19 82 VAL A N 1
ATOM 601 C CA . VAL A 1 82 ? -11.303 -3.666 7.227 1.00 98.19 82 VAL A CA 1
ATOM 602 C C . VAL A 1 82 ? -12.622 -3.317 6.533 1.00 98.19 82 VAL A C 1
ATOM 604 O O . VAL A 1 82 ? -13.684 -3.675 7.036 1.00 98.19 82 VAL A O 1
ATOM 607 N N . GLY A 1 83 ? -12.571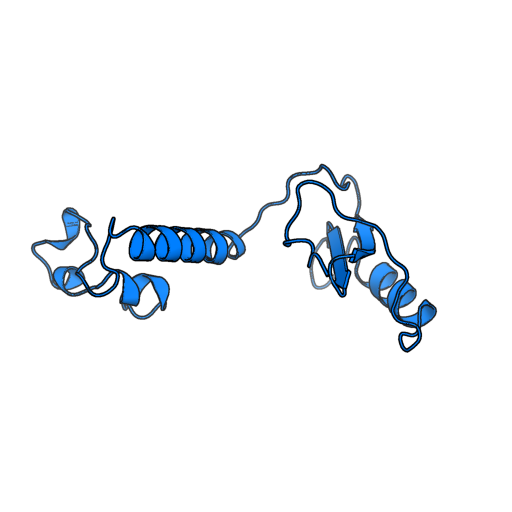 -2.681 5.359 1.00 98.00 83 GLY A N 1
ATOM 608 C CA . GLY A 1 83 ? -13.757 -2.401 4.547 1.00 98.00 83 GLY A CA 1
ATOM 609 C C . GLY A 1 83 ? -14.493 -3.671 4.109 1.00 98.00 83 GLY A C 1
ATOM 610 O O . GLY A 1 83 ? -15.716 -3.728 4.200 1.00 98.00 83 GLY A O 1
ATOM 611 N N . ILE A 1 84 ? -13.761 -4.713 3.699 1.00 98.38 84 ILE A N 1
ATOM 612 C CA . ILE A 1 84 ? -14.337 -6.032 3.388 1.00 98.38 84 ILE A CA 1
ATOM 613 C C . ILE A 1 84 ? -15.006 -6.627 4.633 1.00 98.38 84 ILE A C 1
ATOM 615 O O . ILE A 1 84 ? -16.181 -6.975 4.584 1.00 98.38 84 ILE A O 1
ATOM 619 N N . ALA A 1 85 ? -14.311 -6.655 5.773 1.00 98.31 85 ALA A N 1
ATOM 620 C CA . ALA A 1 85 ? -14.855 -7.192 7.020 1.00 98.31 85 ALA A CA 1
ATOM 621 C C . ALA A 1 85 ? -16.105 -6.434 7.518 1.00 98.31 85 ALA A C 1
ATOM 623 O O . ALA A 1 85 ? -17.020 -7.054 8.057 1.00 98.31 85 ALA A O 1
ATOM 624 N N . GLN A 1 86 ? -16.171 -5.112 7.319 1.00 98.31 86 GLN A N 1
ATOM 625 C CA . GLN A 1 86 ? -17.370 -4.303 7.569 1.00 98.31 86 GLN A CA 1
ATOM 626 C C . GLN A 1 86 ? -18.535 -4.741 6.672 1.00 98.31 86 GLN A C 1
ATOM 628 O O . GLN A 1 86 ? -19.650 -4.917 7.162 1.00 98.31 86 GLN A O 1
ATOM 633 N N . MET A 1 87 ? -18.298 -4.901 5.364 1.00 98.25 87 MET A N 1
ATOM 634 C CA . MET A 1 87 ? -19.332 -5.330 4.409 1.00 98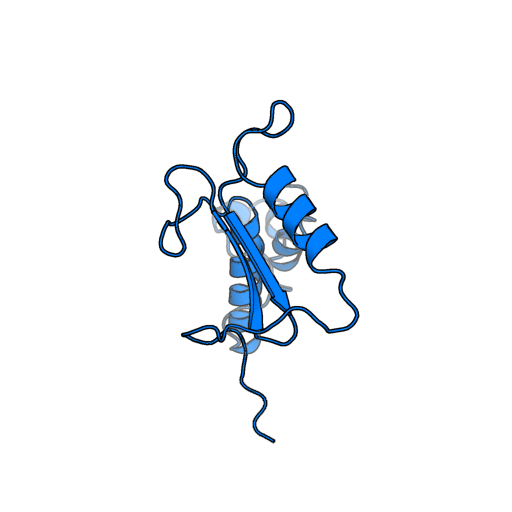.25 87 MET A CA 1
ATOM 635 C C . MET A 1 87 ? -19.844 -6.742 4.710 1.00 98.25 87 MET A C 1
ATOM 637 O O . MET A 1 87 ? -21.037 -6.997 4.567 1.00 98.25 87 MET A O 1
ATOM 641 N N . ASP A 1 88 ? -18.965 -7.618 5.193 1.00 98.50 88 ASP A N 1
ATOM 642 C CA . ASP A 1 88 ? -19.306 -8.976 5.624 1.00 98.50 88 ASP A CA 1
ATOM 643 C C . ASP A 1 88 ? -19.978 -9.017 7.015 1.00 98.50 88 ASP A C 1
ATOM 645 O O . ASP A 1 88 ? -20.353 -10.085 7.498 1.00 98.50 88 ASP A O 1
ATOM 649 N N . GLY A 1 89 ? -20.141 -7.867 7.685 1.00 97.88 89 GLY A N 1
ATOM 650 C CA . GLY A 1 89 ? -20.775 -7.762 9.003 1.00 97.88 89 GLY A CA 1
ATOM 651 C C . GLY A 1 89 ? -19.933 -8.309 10.162 1.00 97.88 89 GLY A C 1
ATOM 652 O O . GLY A 1 89 ? -20.463 -8.545 11.248 1.00 97.88 89 GLY A O 1
ATOM 653 N N . LEU A 1 90 ? -18.630 -8.517 9.951 1.00 98.06 90 LEU A N 1
ATOM 654 C CA . LEU A 1 90 ? -17.706 -9.069 10.949 1.00 98.06 90 LEU A CA 1
ATOM 655 C C . LEU A 1 90 ? -17.256 -8.027 11.981 1.00 98.06 90 LEU A C 1
ATOM 657 O O . LEU A 1 90 ? -16.861 -8.380 13.092 1.00 98.06 90 LEU A O 1
ATOM 661 N N . LEU A 1 91 ? -17.305 -6.746 11.620 1.00 97.44 91 LEU A N 1
ATOM 662 C CA . LEU A 1 91 ? -17.004 -5.622 12.500 1.00 97.44 91 LEU A CA 1
ATOM 663 C C . LEU A 1 91 ? -17.888 -4.415 12.166 1.00 97.44 91 LEU A C 1
ATOM 665 O O . LEU A 1 91 ? -18.568 -4.397 11.144 1.00 97.44 91 LEU A O 1
ATOM 669 N N . ASP A 1 92 ? -17.874 -3.420 13.054 1.00 98.12 92 ASP A N 1
ATOM 670 C CA . ASP A 1 92 ? -18.510 -2.119 12.846 1.00 98.12 92 ASP A CA 1
ATOM 671 C C . ASP A 1 92 ? -17.494 -1.013 13.144 1.00 98.12 92 ASP A C 1
ATOM 673 O O . ASP A 1 92 ? -17.138 -0.790 14.304 1.00 98.12 92 ASP A O 1
ATOM 677 N N . VAL A 1 93 ? -17.019 -0.325 12.105 1.00 98.31 93 VAL A N 1
ATOM 678 C CA . VAL A 1 93 ? -16.001 0.729 12.230 1.00 98.31 93 VAL A CA 1
ATOM 679 C C . VAL A 1 93 ? -16.445 1.895 13.118 1.00 98.31 93 VAL A C 1
ATOM 681 O O . VAL A 1 93 ? -15.600 2.581 13.692 1.00 98.31 93 VAL A O 1
ATOM 684 N N . SER A 1 94 ? -17.756 2.108 13.282 1.00 98.25 94 SER A N 1
ATOM 685 C CA . SER A 1 94 ? -18.301 3.167 14.137 1.00 98.25 94 SER A CA 1
ATOM 686 C C . SER A 1 94 ? -18.230 2.841 15.634 1.00 98.25 94 SER A C 1
ATOM 688 O O . SER A 1 94 ? -18.390 3.736 16.464 1.00 98.25 94 SER A O 1
ATOM 690 N N . LYS A 1 95 ? -17.963 1.581 16.003 1.00 98.12 95 LYS A N 1
ATOM 691 C CA . LYS A 1 95 ? -17.854 1.149 17.402 1.00 98.12 95 LYS A CA 1
ATOM 692 C C . LYS A 1 95 ? -16.451 1.391 17.969 1.00 98.12 95 LYS A C 1
ATOM 694 O O . LYS A 1 95 ? -15.485 1.469 17.203 1.00 98.12 95 LYS A O 1
ATOM 699 N N . PRO A 1 96 ? -16.319 1.478 19.310 1.00 97.31 96 PRO A N 1
ATOM 700 C CA . PRO A 1 96 ? -15.026 1.462 19.985 1.00 97.31 96 PRO A CA 1
ATOM 701 C C . PRO A 1 96 ? -14.115 0.346 19.475 1.00 97.31 96 PRO A C 1
ATOM 703 O O . PRO A 1 96 ? -14.564 -0.784 19.269 1.00 97.31 96 PRO A O 1
ATOM 706 N N . ALA A 1 97 ? -12.833 0.656 19.288 1.00 95.94 97 ALA A N 1
ATOM 707 C CA . ALA A 1 97 ? -11.840 -0.337 18.917 1.00 95.94 97 ALA A CA 1
ATOM 708 C C . ALA A 1 97 ? -11.777 -1.435 19.991 1.00 95.94 97 ALA A C 1
ATOM 710 O O . ALA A 1 97 ? -11.744 -1.153 21.191 1.00 95.94 97 ALA A O 1
ATOM 711 N N . ALA A 1 98 ? -11.746 -2.697 19.561 1.00 93.12 98 ALA A N 1
ATOM 712 C CA . ALA A 1 98 ? -11.766 -3.862 20.445 1.00 93.12 98 ALA A CA 1
ATOM 713 C C . ALA A 1 98 ? -10.390 -4.130 21.092 1.00 93.12 98 ALA A C 1
ATOM 715 O O . ALA A 1 98 ? -9.817 -5.206 20.944 1.00 93.12 98 ALA A O 1
ATOM 716 N N . VAL A 1 99 ? -9.839 -3.134 21.792 1.00 96.00 99 VAL A N 1
ATOM 717 C CA . VAL A 1 99 ? -8.555 -3.224 22.496 1.00 96.00 99 VAL A CA 1
ATOM 718 C C . VAL A 1 99 ? -8.813 -3.357 23.993 1.00 96.00 99 VAL A C 1
ATOM 720 O O . VAL A 1 99 ? -9.218 -2.402 24.655 1.00 96.00 99 VAL A O 1
ATOM 723 N N . ASP A 1 100 ? -8.557 -4.543 24.549 1.00 96.62 100 ASP A N 1
ATOM 724 C CA . ASP A 1 100 ? -8.870 -4.857 25.951 1.00 96.62 100 ASP A CA 1
ATOM 725 C C . ASP A 1 100 ? -8.231 -3.888 26.952 1.00 96.62 100 ASP A C 1
ATOM 727 O O . ASP A 1 100 ? -8.863 -3.507 27.939 1.00 96.62 100 ASP A O 1
ATOM 731 N N . ALA A 1 101 ? -7.013 -3.428 26.663 1.00 97.12 101 ALA A N 1
ATOM 732 C CA . ALA A 1 101 ? -6.285 -2.484 27.504 1.00 97.12 101 ALA A CA 1
ATOM 733 C C . ALA A 1 101 ? -6.936 -1.089 27.590 1.00 97.12 101 ALA A C 1
ATOM 735 O O . ALA A 1 101 ? -6.557 -0.310 28.458 1.00 97.12 101 ALA A O 1
ATOM 736 N N . TRP A 1 102 ? -7.883 -0.749 26.707 1.00 97.25 102 TRP A N 1
ATOM 737 C CA . TRP A 1 102 ? -8.511 0.579 26.645 1.00 97.25 102 TRP A CA 1
ATOM 738 C C . TRP A 1 102 ? -9.863 0.643 27.360 1.00 97.25 102 TRP A C 1
ATOM 740 O O . TRP A 1 102 ? -10.412 1.728 27.524 1.00 97.25 102 TRP A O 1
ATOM 750 N N . LYS A 1 103 ? -10.407 -0.494 27.818 1.00 94.69 103 LYS A N 1
ATOM 751 C CA . LYS A 1 103 ? -11.772 -0.587 28.373 1.00 94.69 103 LYS A CA 1
ATOM 752 C C . LYS A 1 103 ? -12.030 0.319 29.581 1.00 94.69 103 LYS A C 1
ATOM 754 O O . LYS A 1 103 ? -13.171 0.713 29.794 1.00 94.69 103 LYS A O 1
ATOM 759 N N . ASN A 1 104 ? -10.992 0.641 30.353 1.00 96.31 104 ASN A N 1
ATOM 760 C CA . ASN A 1 104 ? -11.108 1.353 31.628 1.00 96.31 104 ASN A CA 1
ATOM 761 C C . ASN A 1 104 ? -10.473 2.757 31.611 1.00 96.31 104 ASN A C 1
ATOM 763 O O . ASN A 1 104 ? -10.273 3.335 32.677 1.00 96.31 104 ASN A O 1
ATOM 767 N N . ASP A 1 105 ? -10.135 3.306 30.437 1.00 96.38 105 ASP A N 1
ATOM 768 C CA . ASP A 1 105 ? -9.614 4.675 30.315 1.00 96.38 105 ASP A CA 1
ATOM 769 C C . ASP A 1 105 ? -10.257 5.462 29.158 1.00 96.38 105 ASP A C 1
ATOM 771 O O . ASP A 1 105 ? -11.190 4.992 28.499 1.00 96.38 105 ASP A O 1
ATOM 775 N N . SER A 1 106 ? -9.804 6.702 28.939 1.00 96.44 106 SER A N 1
ATOM 776 C CA . SER A 1 106 ? -10.370 7.613 27.935 1.00 96.44 106 SER A CA 1
ATOM 777 C C . SER A 1 106 ? -10.300 7.069 26.504 1.00 96.44 106 SER A C 1
ATOM 779 O O . SER A 1 106 ? -11.132 7.436 25.672 1.00 96.44 106 SER A O 1
ATOM 781 N N . ARG A 1 107 ? -9.376 6.145 26.214 1.00 98.00 107 ARG A N 1
ATOM 782 C CA . ARG A 1 107 ? -9.241 5.491 24.905 1.00 98.00 107 ARG A CA 1
ATOM 783 C C . ARG A 1 107 ? -10.389 4.531 24.603 1.00 98.00 107 ARG A C 1
ATOM 785 O O . ARG A 1 107 ? -10.575 4.188 23.442 1.00 98.00 107 ARG A O 1
ATOM 792 N N . SER A 1 108 ? -11.214 4.164 25.591 1.00 97.38 108 SER A N 1
ATOM 793 C CA . SER A 1 108 ? -12.468 3.413 25.381 1.00 97.38 108 SER A CA 1
ATOM 794 C C . SER A 1 108 ? -13.435 4.090 24.400 1.00 97.38 108 SER A C 1
ATOM 796 O O . SER A 1 108 ? -14.319 3.428 23.866 1.00 97.38 108 SER A O 1
ATOM 798 N N . GLN A 1 109 ? -13.279 5.396 24.158 1.00 97.31 109 GLN A N 1
ATOM 799 C CA . GLN A 1 109 ? -14.095 6.167 23.215 1.00 97.31 109 GLN A CA 1
ATOM 800 C C . GLN A 1 109 ? -13.495 6.229 21.799 1.00 97.31 109 GLN A C 1
ATOM 802 O O . GLN A 1 109 ? -14.118 6.764 20.881 1.00 97.31 109 GLN A O 1
ATOM 807 N N . ILE A 1 110 ? -12.282 5.704 21.593 1.00 98.50 110 ILE A N 1
ATOM 808 C CA . ILE A 1 110 ? -11.640 5.664 20.278 1.00 98.50 110 ILE A CA 1
ATOM 809 C C . ILE A 1 110 ? -12.313 4.569 19.454 1.00 98.50 110 ILE A C 1
ATOM 811 O O . ILE A 1 110 ? -12.197 3.384 19.761 1.00 98.50 110 ILE A O 1
ATOM 815 N N . THR A 1 111 ? -13.024 4.967 18.401 1.00 98.31 111 THR A N 1
ATOM 816 C CA . THR A 1 111 ? -13.633 4.037 17.450 1.00 98.31 111 THR A CA 1
ATOM 817 C C . THR A 1 111 ? -12.587 3.459 16.510 1.00 98.31 111 THR A C 1
ATOM 819 O O . THR A 1 111 ? -11.503 4.026 16.336 1.00 98.31 111 THR A O 1
ATOM 822 N N . LEU A 1 112 ? -12.914 2.343 15.859 1.00 98.00 112 LEU A N 1
ATOM 823 C CA . LEU A 1 112 ? -12.061 1.832 14.792 1.00 98.00 112 LEU A CA 1
ATOM 824 C C . LEU A 1 112 ? -11.919 2.877 13.670 1.00 98.00 112 LEU A C 1
ATOM 826 O O . LEU A 1 112 ? -10.804 3.114 13.224 1.00 98.00 112 LEU A O 1
ATOM 830 N N . GLN A 1 113 ? -12.986 3.597 13.305 1.00 98.38 113 GLN A N 1
ATOM 831 C CA . GLN A 1 113 ? -12.930 4.691 12.327 1.00 98.38 113 GLN A CA 1
ATOM 832 C C . GLN A 1 113 ? -11.926 5.788 12.717 1.00 98.38 113 GLN A C 1
ATOM 834 O O . GLN A 1 113 ? -11.198 6.274 11.856 1.00 98.38 113 GLN A O 1
ATOM 839 N N . HIS A 1 114 ? -11.824 6.162 14.000 1.00 98.38 114 HIS A N 1
ATOM 840 C CA . HIS A 1 114 ? -10.814 7.133 14.439 1.00 98.38 114 HIS A CA 1
ATOM 841 C C . HIS A 1 114 ? -9.383 6.657 14.156 1.00 98.38 114 HIS A C 1
ATOM 843 O O . HIS A 1 114 ? -8.536 7.479 13.809 1.00 98.38 114 HIS A O 1
ATOM 849 N N . LEU A 1 115 ? -9.113 5.354 14.285 1.00 97.69 115 LEU A N 1
ATOM 850 C CA . LEU A 1 115 ? -7.808 4.771 13.963 1.00 97.69 115 LEU A CA 1
ATOM 851 C C . LEU A 1 115 ? -7.545 4.788 12.452 1.00 97.69 115 LEU A C 1
ATOM 853 O O . LEU A 1 115 ? -6.450 5.158 12.037 1.00 97.69 115 LEU A O 1
ATOM 857 N N . LEU A 1 116 ? -8.542 4.428 11.636 1.00 97.62 116 LEU A N 1
ATOM 858 C CA . LEU A 1 116 ? -8.404 4.398 10.172 1.00 97.62 116 LEU A CA 1
ATOM 859 C C . LEU A 1 116 ? -8.208 5.809 9.587 1.00 97.62 116 LEU A C 1
ATOM 861 O O . LEU A 1 116 ? -7.421 6.005 8.663 1.00 97.62 116 LEU A O 1
ATOM 865 N N . ASP A 1 117 ? -8.870 6.807 10.175 1.00 97.56 117 ASP A N 1
ATOM 866 C CA . ASP A 1 117 ? -8.772 8.207 9.752 1.00 97.56 117 ASP A CA 1
ATOM 867 C C . ASP A 1 117 ? -7.547 8.935 10.319 1.00 97.56 117 ASP A C 1
ATOM 869 O O . ASP A 1 117 ? -7.353 10.113 10.023 1.00 97.56 117 ASP A O 1
ATOM 873 N N . MET A 1 118 ? -6.749 8.285 11.173 1.00 97.38 118 MET A N 1
ATOM 874 C CA . MET A 1 118 ? -5.647 8.925 11.905 1.00 97.38 118 MET A CA 1
ATOM 875 C C . MET A 1 118 ? -6.116 10.114 12.772 1.00 97.38 118 MET A C 1
ATOM 877 O O . MET A 1 118 ? -5.423 11.120 12.910 1.00 97.38 118 MET A O 1
ATOM 881 N N . ARG A 1 119 ? -7.312 10.010 13.368 1.00 97.62 119 ARG A N 1
ATOM 882 C CA . ARG A 1 119 ? -7.941 11.037 14.228 1.00 97.62 119 ARG A CA 1
ATOM 883 C C . ARG A 1 119 ? -8.108 10.592 15.681 1.00 97.62 119 ARG A C 1
ATOM 885 O O . ARG A 1 119 ? -8.859 11.203 16.434 1.00 97.62 119 ARG A O 1
ATOM 892 N N . SER A 1 120 ? -7.434 9.520 16.083 1.00 96.25 120 SER A N 1
ATOM 893 C CA . SER A 1 120 ? -7.547 8.960 17.432 1.00 96.25 120 SER A CA 1
ATOM 894 C C . SER A 1 120 ? -6.869 9.800 18.515 1.00 96.25 120 SER A C 1
ATOM 896 O O . SER A 1 120 ? -7.163 9.598 19.690 1.00 96.25 120 SER A O 1
ATOM 898 N N . GLY A 1 121 ? -5.961 10.709 18.140 1.00 95.50 121 GLY A N 1
ATOM 899 C CA . GLY A 1 121 ? -5.127 11.453 19.092 1.00 95.50 121 GLY A CA 1
ATOM 900 C C . GLY A 1 121 ? -4.114 10.570 19.832 1.00 95.50 121 GLY A C 1
ATOM 901 O O . GLY A 1 121 ? -3.661 10.950 20.910 1.00 95.50 121 GLY A O 1
ATOM 902 N N . LEU A 1 122 ? -3.820 9.390 19.268 1.00 94.62 122 LEU A N 1
ATOM 903 C CA . LEU A 1 122 ? -2.754 8.493 19.721 1.00 94.62 122 LEU A CA 1
ATOM 904 C C . LEU A 1 122 ? -1.418 8.881 19.090 1.00 94.62 122 LEU A C 1
ATOM 906 O O . LEU A 1 122 ? -1.450 9.445 17.973 1.00 94.62 122 LEU A O 1
#

Secondary structure (DSSP, 8-state):
-----SS-SSPEE-PPPTTS-HHHHHHHHHHHSEEETTTEEE-EEEEEETTEEEEEEE-TT--TT-----TTHHHHHHHHHHHHHHHTTS--TTSBP--GGGTTSGGGG-BHHHHHTT-S--

Foldseek 3Di:
DDQPDPPDPDAAADADDPPDDPVVVVVVVVVQAQQDPVPGGDAKDWDDDSRHTHDIDGYPPHDPPDDDDCPCVVLVVVVVVVVVCVVVVVDDQCAQDPDPVPCPDPSSNCGNVCVNVVNSPD

Sequence (122 aa):
MVTSRFPAAQWEMGPLGGDVDAEVVQAQIADTIGEHEATDITQAILVVHRGKVVAEAYGPDTDAATPLISWSMAKSVTHALVGIAQMDGLLDVSKPAAVDAWKNDSRSQITLQHLLDMRSGL